Protein AF-A0A1G9VQN7-F1 (afdb_monomer)

Radius of gyration: 15.7 Å; Cα contacts (8 Å, |Δi|>4): 58; chains: 1; bounding box: 25×20×57 Å

Solvent-accessible surface area (backbone atoms only — not comparable to full-atom values): 4877 Å² total; per-residue (Å²): 141,78,83,80,78,85,62,90,86,60,57,78,52,76,88,60,59,91,40,74,66,41,46,49,57,50,37,57,73,70,41,53,87,48,48,66,59,53,53,51,51,50,52,50,21,51,50,50,17,61,76,67,73,36,67,61,39,49,51,51,49,40,53,56,49,49,53,51,48,65,46,59,30,34,66,78,71,66,74,77,117

Sequence (81 aa):
MSAQTDGPDGPLIPMPELTPNALRAAVARIAPSRIPALTQHLFEATTNAQQTQSLAPLRAFVHSWAVVVAVERHPERRATV

Nearest PDB structures (foldseek):
  1jmw-assembly1_A  TM=3.459E-01  e=3.727E+00  Salmonella enterica subsp. enterica serovar Typhimurium
  2v0x-assembly1_B  TM=3.880E-01  e=6.409E+00  Mus musculus

Secondary structure (DSSP, 8-state):
---------S-SSPPPPSSHHHHHHHHHHH-GGGHHHHHHHHHHHHHHHHHTT-SHHHHHHHHHHHHHHHHHT-HHHHT--

pLDDT: mean 83.18, std 16.54, range [40.91, 97.19]

Structure (mmCIF, N/CA/C/O backbone):
data_AF-A0A1G9VQN7-F1
#
_entry.id   AF-A0A1G9VQN7-F1
#
loop_
_atom_site.group_PDB
_atom_site.id
_atom_site.type_symbol
_atom_site.label_atom_id
_atom_site.label_alt_id
_atom_site.label_comp_id
_atom_site.label_asym_id
_atom_site.label_entity_id
_atom_site.label_seq_id
_atom_site.pdbx_PDB_ins_code
_atom_site.Cartn_x
_atom_site.Cartn_y
_atom_site.Cartn_z
_atom_site.occupancy
_atom_site.B_iso_or_equiv
_atom_site.auth_seq_id
_atom_site.auth_comp_id
_atom_site.auth_asym_id
_atom_site.auth_atom_id
_atom_site.pdbx_PDB_model_num
ATOM 1 N N . MET A 1 1 ? 3.775 -6.246 -42.778 1.00 40.91 1 MET A N 1
ATOM 2 C CA . MET A 1 1 ? 4.012 -7.258 -41.731 1.00 40.91 1 MET A CA 1
ATOM 3 C C . MET A 1 1 ? 5.314 -6.863 -41.059 1.00 40.91 1 MET A C 1
ATOM 5 O O . MET A 1 1 ? 6.375 -7.187 -41.569 1.00 40.91 1 MET A O 1
ATOM 9 N N . SER A 1 2 ? 5.223 -6.007 -40.042 1.00 44.53 2 SER A N 1
ATOM 10 C CA . SER A 1 2 ? 6.390 -5.399 -39.393 1.00 44.53 2 SER A CA 1
ATOM 11 C C . SER A 1 2 ? 6.588 -6.068 -38.043 1.00 44.53 2 SER A C 1
ATOM 13 O O . SER A 1 2 ? 5.626 -6.233 -37.297 1.00 44.53 2 SER A O 1
ATOM 15 N N . ALA A 1 3 ? 7.822 -6.512 -37.823 1.00 46.75 3 ALA A N 1
ATOM 16 C CA . ALA A 1 3 ? 8.285 -7.380 -36.755 1.00 46.75 3 ALA A CA 1
ATOM 17 C C . ALA A 1 3 ? 7.693 -7.042 -35.379 1.00 46.75 3 ALA A C 1
ATOM 19 O O . ALA A 1 3 ? 7.915 -5.959 -34.842 1.00 46.75 3 ALA A O 1
ATOM 20 N N . GLN A 1 4 ? 6.975 -8.009 -34.808 1.00 48.34 4 GLN A N 1
ATOM 21 C CA . GLN A 1 4 ? 6.808 -8.106 -33.365 1.00 48.34 4 GLN A CA 1
ATOM 22 C C . GLN A 1 4 ? 8.180 -8.467 -32.799 1.00 48.34 4 GLN A C 1
ATOM 24 O O . GLN A 1 4 ? 8.671 -9.579 -32.989 1.00 48.34 4 GLN A O 1
ATOM 29 N N . THR A 1 5 ? 8.836 -7.487 -32.192 1.00 49.06 5 THR A N 1
ATOM 30 C CA . THR A 1 5 ? 10.032 -7.711 -31.390 1.00 49.06 5 THR A CA 1
ATOM 31 C C . THR A 1 5 ? 9.584 -8.408 -30.109 1.00 49.06 5 THR A C 1
ATOM 33 O O . THR A 1 5 ? 9.161 -7.753 -29.165 1.00 49.06 5 THR A O 1
ATOM 36 N N . ASP A 1 6 ? 9.622 -9.737 -30.097 1.00 53.91 6 ASP A N 1
ATOM 37 C CA . ASP A 1 6 ? 9.586 -10.547 -28.876 1.00 53.91 6 ASP A CA 1
ATOM 38 C C . ASP A 1 6 ? 10.940 -10.356 -28.153 1.00 53.91 6 ASP A C 1
ATOM 40 O O . ASP A 1 6 ? 11.890 -11.121 -28.333 1.00 53.91 6 ASP A O 1
ATOM 44 N N . GLY A 1 7 ? 11.080 -9.248 -27.418 1.00 45.25 7 GLY A N 1
ATOM 45 C CA . GLY A 1 7 ? 12.072 -9.089 -26.351 1.00 45.25 7 GLY A CA 1
ATOM 46 C C . GLY A 1 7 ? 11.489 -9.599 -25.026 1.00 45.25 7 GLY A C 1
ATOM 47 O O . GLY A 1 7 ? 10.306 -9.925 -24.973 1.00 45.25 7 GLY A O 1
ATOM 48 N N . PRO A 1 8 ? 12.260 -9.702 -23.927 1.00 52.28 8 PRO A N 1
ATOM 49 C CA . PRO A 1 8 ? 11.761 -10.184 -22.640 1.00 52.28 8 PRO A CA 1
ATOM 50 C C . PRO A 1 8 ? 10.909 -9.101 -21.948 1.00 52.28 8 PRO A C 1
ATOM 52 O O . PRO A 1 8 ? 11.180 -8.715 -20.814 1.00 52.28 8 PRO A O 1
ATOM 55 N N . ASP A 1 9 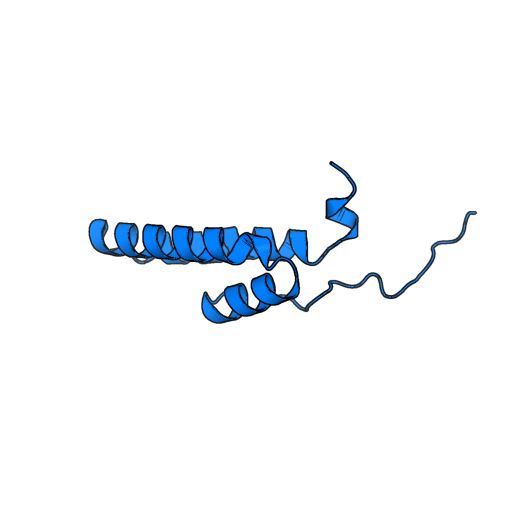? 9.879 -8.601 -22.626 1.00 54.72 9 ASP A N 1
ATOM 56 C CA . ASP A 1 9 ? 8.943 -7.559 -22.193 1.00 54.72 9 ASP A CA 1
ATOM 57 C C . ASP A 1 9 ? 7.880 -8.136 -21.237 1.00 54.72 9 ASP A C 1
ATOM 59 O O . ASP A 1 9 ? 6.679 -7.882 -21.325 1.00 54.72 9 ASP A O 1
ATOM 63 N N . GLY A 1 10 ? 8.334 -8.999 -20.327 1.00 59.84 10 GLY A N 1
ATOM 64 C CA . GLY A 1 10 ? 7.553 -9.499 -19.208 1.00 59.84 10 GLY A CA 1
ATOM 65 C C . GLY A 1 10 ? 7.577 -8.507 -18.043 1.00 59.84 10 GLY A C 1
ATOM 66 O O . GLY A 1 10 ? 8.443 -7.633 -17.975 1.00 59.84 10 GLY A O 1
ATOM 67 N N . PRO A 1 11 ? 6.650 -8.633 -17.081 1.00 66.31 11 PRO A N 1
ATOM 68 C CA . PRO A 1 11 ? 6.625 -7.754 -15.920 1.00 66.31 11 PRO A CA 1
ATOM 69 C C . PRO A 1 11 ? 7.976 -7.778 -15.185 1.00 66.31 11 PRO A C 1
ATOM 71 O O . PRO A 1 11 ? 8.508 -8.851 -14.895 1.00 66.31 11 PRO A O 1
ATOM 74 N N . LEU A 1 12 ? 8.505 -6.594 -14.838 1.00 77.19 12 LEU A N 1
ATOM 75 C CA . LEU A 1 12 ? 9.831 -6.419 -14.207 1.00 77.19 12 LEU A CA 1
ATOM 76 C C . LEU A 1 12 ? 10.013 -7.258 -12.932 1.00 77.19 12 LEU A C 1
ATOM 78 O O . LEU A 1 12 ? 11.130 -7.613 -12.546 1.00 77.19 12 LEU A O 1
ATOM 82 N N . ILE A 1 13 ? 8.900 -7.545 -12.260 1.00 81.88 13 ILE A N 1
ATOM 83 C CA . ILE A 1 13 ? 8.786 -8.460 -11.131 1.00 81.88 13 ILE A CA 1
ATOM 84 C C . ILE A 1 13 ? 7.472 -9.249 -11.257 1.00 81.88 13 ILE A C 1
ATOM 86 O O . ILE A 1 13 ? 6.482 -8.700 -11.758 1.00 81.88 13 ILE A O 1
ATOM 90 N N . PRO A 1 14 ? 7.403 -10.499 -10.760 1.00 83.38 14 PRO A N 1
ATOM 91 C CA . PRO A 1 14 ? 6.120 -11.173 -10.579 1.00 83.38 14 PRO A CA 1
ATOM 92 C C . PRO A 1 14 ? 5.217 -10.355 -9.645 1.00 83.38 14 PRO A C 1
ATOM 94 O O . PRO A 1 14 ? 5.693 -9.504 -8.889 1.00 83.38 14 PRO A O 1
ATOM 97 N N . MET A 1 15 ? 3.902 -10.602 -9.692 1.00 80.94 15 MET A N 1
ATOM 98 C CA . MET A 1 15 ? 2.976 -9.961 -8.753 1.00 80.94 15 MET A CA 1
ATOM 99 C C . MET A 1 15 ? 3.442 -10.252 -7.321 1.00 80.94 15 MET A C 1
ATOM 101 O O . MET A 1 15 ? 3.541 -11.429 -6.967 1.00 80.94 15 MET A O 1
ATOM 105 N N . PRO A 1 16 ? 3.754 -9.227 -6.508 1.00 85.31 16 PRO A N 1
ATOM 106 C CA . PRO A 1 16 ? 4.080 -9.467 -5.115 1.00 85.31 16 PRO A CA 1
ATOM 107 C C . PRO A 1 16 ? 2.842 -9.972 -4.381 1.00 85.31 16 PRO A C 1
ATOM 109 O O . PRO A 1 16 ? 1.703 -9.732 -4.793 1.00 85.31 16 PRO A O 1
ATOM 112 N N . GLU A 1 17 ? 3.065 -10.624 -3.247 1.00 88.38 17 GLU A N 1
ATOM 113 C CA . GLU A 1 17 ? 1.976 -10.905 -2.323 1.00 88.38 17 GLU A CA 1
ATOM 114 C C . GLU A 1 17 ? 1.278 -9.603 -1.911 1.00 88.38 17 GLU A C 1
ATOM 116 O O . GLU A 1 17 ? 1.905 -8.548 -1.773 1.00 88.38 17 GLU A O 1
ATOM 121 N N . LEU A 1 18 ? -0.033 -9.677 -1.684 1.00 87.88 18 LEU A N 1
ATOM 122 C CA . LEU A 1 18 ? -0.851 -8.546 -1.245 1.00 87.88 18 LEU A CA 1
ATOM 123 C C . LEU A 1 18 ? -0.646 -8.281 0.254 1.00 87.88 18 LEU A C 1
ATOM 125 O O . LEU A 1 18 ? -1.574 -8.330 1.058 1.00 87.88 18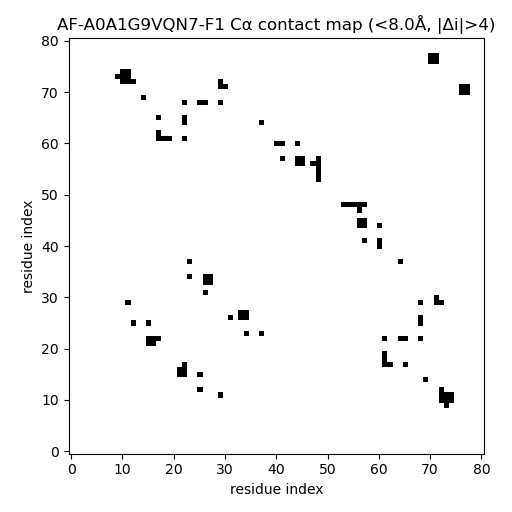 LEU A O 1
ATOM 129 N N . THR A 1 19 ? 0.603 -8.015 0.633 1.00 88.62 19 THR A N 1
ATOM 130 C CA . THR A 1 19 ? 1.020 -7.668 1.990 1.00 88.62 19 THR A CA 1
ATOM 131 C C . THR A 1 19 ? 1.837 -6.373 1.977 1.00 88.62 19 THR A C 1
ATOM 133 O O . THR A 1 19 ? 2.562 -6.104 1.015 1.00 88.62 19 THR A O 1
ATOM 136 N N . PRO A 1 20 ? 1.785 -5.551 3.043 1.00 86.94 20 PRO A N 1
ATOM 137 C CA . PRO A 1 20 ? 2.533 -4.292 3.094 1.00 86.94 20 PRO A CA 1
ATOM 138 C C . PRO A 1 20 ? 4.046 -4.472 2.902 1.00 86.94 20 PRO A C 1
ATOM 140 O O . PRO A 1 20 ? 4.701 -3.645 2.269 1.00 86.94 20 PRO A O 1
ATOM 143 N N . ASN A 1 21 ? 4.606 -5.568 3.428 1.00 89.44 21 ASN A N 1
ATOM 144 C CA . ASN A 1 21 ? 6.026 -5.887 3.291 1.00 89.44 21 ASN A CA 1
ATOM 145 C C . ASN A 1 21 ? 6.404 -6.220 1.843 1.00 89.44 21 ASN A C 1
ATOM 147 O O . ASN A 1 21 ? 7.371 -5.655 1.330 1.00 89.44 21 ASN A O 1
ATOM 151 N N . ALA A 1 22 ? 5.640 -7.094 1.182 1.00 91.44 22 ALA A N 1
ATOM 152 C CA . ALA A 1 22 ? 5.911 -7.486 -0.197 1.00 91.44 22 ALA A CA 1
ATOM 153 C C . ALA A 1 22 ? 5.708 -6.313 -1.170 1.00 91.44 22 ALA A C 1
ATOM 155 O O . ALA A 1 22 ? 6.533 -6.102 -2.059 1.00 91.44 22 ALA A O 1
ATOM 156 N N . LEU A 1 23 ? 4.684 -5.480 -0.943 1.00 91.56 23 LEU A N 1
ATOM 157 C CA . LEU A 1 23 ? 4.466 -4.250 -1.709 1.00 91.56 23 LEU A CA 1
ATOM 158 C C . LEU A 1 23 ? 5.631 -3.268 -1.561 1.00 91.56 23 LEU A C 1
ATOM 160 O O . LEU A 1 23 ? 6.100 -2.724 -2.557 1.00 91.56 23 LEU A O 1
ATOM 164 N N . ARG A 1 24 ? 6.160 -3.072 -0.348 1.00 92.00 24 ARG A N 1
ATOM 165 C CA . ARG A 1 24 ? 7.334 -2.211 -0.140 1.00 92.00 24 ARG A CA 1
ATOM 166 C C . ARG A 1 24 ? 8.562 -2.730 -0.885 1.00 92.00 24 ARG A C 1
ATOM 168 O O . ARG A 1 24 ? 9.254 -1.940 -1.518 1.00 92.00 24 ARG A O 1
ATOM 175 N N . ALA A 1 25 ? 8.827 -4.036 -0.821 1.00 92.50 25 ALA A N 1
ATOM 176 C CA . ALA A 1 25 ? 9.953 -4.651 -1.524 1.00 92.50 25 ALA A CA 1
ATOM 177 C C . ALA A 1 25 ? 9.822 -4.498 -3.050 1.00 92.50 25 ALA A C 1
ATOM 179 O O . ALA A 1 25 ? 10.791 -4.151 -3.724 1.00 92.50 25 ALA A O 1
ATOM 180 N N . ALA A 1 26 ? 8.612 -4.685 -3.581 1.00 92.12 26 ALA A N 1
ATOM 181 C CA . ALA A 1 26 ? 8.300 -4.454 -4.986 1.00 92.12 26 ALA A CA 1
ATOM 182 C C . ALA A 1 26 ? 8.549 -2.995 -5.396 1.00 92.12 26 ALA A C 1
ATOM 184 O O . ALA A 1 26 ? 9.304 -2.744 -6.334 1.00 92.12 26 ALA A O 1
ATOM 185 N N . VAL A 1 27 ? 7.976 -2.033 -4.662 1.00 91.94 27 VAL A N 1
ATOM 186 C CA . VAL A 1 27 ? 8.136 -0.595 -4.935 1.00 91.94 27 VAL A CA 1
ATOM 187 C C . VAL A 1 27 ? 9.601 -0.173 -4.843 1.00 91.94 27 VAL A C 1
ATOM 189 O O . VAL A 1 27 ? 10.062 0.567 -5.703 1.00 91.94 27 VAL A O 1
ATOM 192 N N . ALA A 1 28 ? 10.366 -0.685 -3.878 1.00 92.25 28 ALA A N 1
ATOM 193 C CA . ALA A 1 28 ? 11.789 -0.371 -3.752 1.00 92.25 28 ALA A CA 1
ATOM 194 C C . ALA A 1 28 ? 12.597 -0.792 -4.992 1.00 92.25 28 ALA A C 1
ATOM 196 O O . ALA A 1 28 ? 13.591 -0.149 -5.323 1.00 92.25 28 ALA A O 1
ATOM 197 N N . ARG A 1 29 ? 12.160 -1.848 -5.687 1.00 89.12 29 ARG A N 1
ATOM 198 C CA . ARG A 1 29 ? 12.835 -2.394 -6.867 1.00 89.12 29 ARG A CA 1
ATOM 199 C C . ARG A 1 29 ? 12.432 -1.709 -8.174 1.00 89.12 29 ARG A C 1
ATOM 201 O O . ARG A 1 29 ? 13.288 -1.541 -9.033 1.00 89.12 29 ARG A O 1
ATOM 208 N N . ILE A 1 30 ? 11.161 -1.333 -8.334 1.00 88.88 30 ILE A N 1
ATOM 209 C CA . ILE A 1 30 ? 10.636 -0.787 -9.605 1.00 88.88 30 ILE A CA 1
ATOM 210 C C . ILE A 1 30 ? 10.415 0.733 -9.587 1.00 88.88 30 ILE A C 1
ATOM 212 O O . ILE A 1 30 ? 10.485 1.373 -10.631 1.00 88.88 30 ILE A O 1
ATOM 216 N N . ALA A 1 31 ? 10.150 1.322 -8.418 1.00 89.56 31 ALA A N 1
ATOM 217 C CA . ALA A 1 31 ? 9.812 2.737 -8.257 1.00 89.56 31 ALA A CA 1
ATOM 218 C C . ALA A 1 31 ? 10.268 3.275 -6.881 1.00 89.56 31 ALA A C 1
ATOM 220 O O . ALA A 1 31 ? 9.433 3.677 -6.063 1.00 89.56 31 ALA A O 1
ATOM 221 N N . PRO A 1 32 ? 11.586 3.310 -6.595 1.00 89.75 32 PRO A N 1
ATOM 222 C CA . PRO A 1 32 ? 12.108 3.706 -5.283 1.00 89.75 32 PRO A CA 1
ATOM 223 C C . PRO A 1 32 ? 11.693 5.128 -4.871 1.00 89.75 32 PRO A C 1
ATOM 225 O O . PRO A 1 32 ? 11.502 5.397 -3.687 1.00 89.75 32 PRO A O 1
ATOM 228 N N . SER A 1 33 ? 11.454 6.020 -5.837 1.00 91.56 33 SER A N 1
ATOM 229 C CA . SER A 1 33 ? 10.931 7.373 -5.603 1.00 91.56 33 SER A CA 1
ATOM 230 C C . SER A 1 33 ? 9.536 7.402 -4.962 1.00 91.56 33 SER A C 1
ATOM 232 O O . SER A 1 33 ? 9.171 8.405 -4.356 1.00 91.56 33 SER A O 1
ATOM 234 N N . ARG A 1 34 ? 8.757 6.314 -5.046 1.00 91.31 34 ARG A N 1
ATOM 235 C CA . ARG A 1 34 ? 7.422 6.198 -4.433 1.00 91.31 34 ARG A CA 1
ATOM 236 C C . ARG A 1 34 ? 7.447 5.667 -2.992 1.00 91.31 34 ARG A C 1
ATOM 238 O O . ARG A 1 34 ? 6.405 5.667 -2.340 1.00 91.31 34 ARG A O 1
ATOM 245 N N . ILE A 1 35 ? 8.601 5.247 -2.461 1.00 93.62 35 ILE A N 1
ATOM 246 C CA . ILE A 1 35 ? 8.726 4.736 -1.080 1.00 93.62 35 ILE A CA 1
ATOM 247 C C . ILE A 1 35 ? 8.271 5.744 -0.006 1.00 93.62 35 ILE A C 1
ATOM 249 O O . ILE A 1 35 ? 7.568 5.322 0.922 1.00 93.62 35 ILE A O 1
ATOM 253 N N . PRO A 1 36 ? 8.586 7.053 -0.106 1.00 94.50 36 PRO A N 1
ATOM 254 C CA . PRO A 1 36 ? 8.071 8.041 0.841 1.00 94.50 36 PRO A CA 1
ATOM 255 C C . PRO A 1 36 ? 6.537 8.101 0.839 1.00 94.50 36 PRO A C 1
ATOM 257 O O . PRO A 1 36 ? 5.918 8.048 1.901 1.00 94.50 36 PRO A O 1
ATOM 260 N N . ALA A 1 37 ? 5.916 8.098 -0.346 1.00 94.62 37 ALA A N 1
ATOM 261 C CA . ALA A 1 37 ? 4.460 8.097 -0.489 1.00 94.62 37 ALA A CA 1
ATOM 262 C C . ALA A 1 37 ? 3.818 6.811 0.064 1.00 94.62 37 ALA A C 1
ATOM 264 O O . ALA A 1 37 ? 2.770 6.868 0.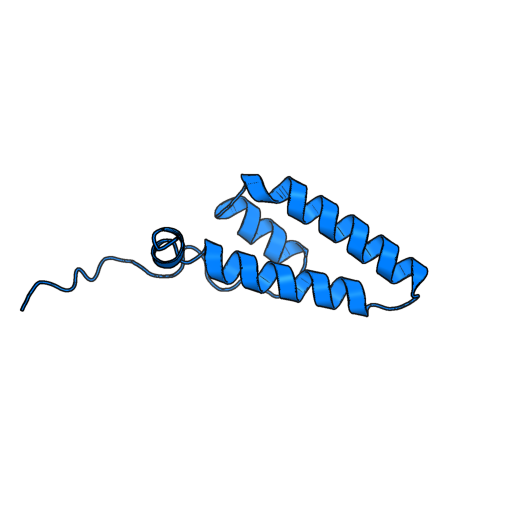705 1.00 94.62 37 ALA A O 1
ATOM 265 N N . LEU A 1 38 ? 4.460 5.652 -0.132 1.00 94.19 38 LEU A N 1
ATOM 266 C CA . LEU A 1 38 ? 4.007 4.378 0.438 1.00 94.19 38 LEU A CA 1
ATOM 267 C C . LEU A 1 38 ? 4.010 4.415 1.961 1.00 94.19 38 LEU A C 1
ATOM 269 O O . LEU A 1 38 ? 3.031 4.014 2.589 1.00 94.19 38 LEU A O 1
ATOM 273 N N . THR A 1 39 ? 5.089 4.920 2.551 1.00 94.25 39 THR A N 1
ATOM 274 C CA . THR A 1 39 ? 5.222 5.024 4.007 1.00 94.25 39 THR A CA 1
ATOM 275 C C . THR A 1 39 ? 4.187 5.984 4.591 1.00 94.25 39 THR A C 1
ATOM 277 O O . THR A 1 39 ? 3.534 5.646 5.578 1.00 94.25 39 THR A O 1
ATOM 280 N N . GLN A 1 40 ? 3.977 7.138 3.952 1.00 95.81 40 GLN A N 1
ATOM 281 C CA . GLN A 1 40 ? 2.966 8.106 4.375 1.00 95.81 40 GLN A CA 1
ATOM 282 C C . GLN A 1 40 ? 1.553 7.506 4.334 1.00 95.81 40 GLN A C 1
ATOM 284 O O . GLN A 1 40 ? 0.827 7.578 5.323 1.00 95.81 40 GLN A O 1
ATOM 289 N N . HIS A 1 41 ? 1.176 6.856 3.230 1.00 95.62 41 HIS A N 1
ATOM 290 C CA . HIS A 1 41 ? -0.151 6.251 3.096 1.00 95.62 41 HIS A CA 1
ATOM 291 C C . HIS A 1 41 ? -0.351 5.077 4.074 1.00 95.62 41 HIS A C 1
ATOM 293 O O . HIS A 1 41 ? -1.454 4.870 4.573 1.00 95.62 41 HIS A O 1
ATOM 299 N N . LEU A 1 42 ? 0.707 4.331 4.419 1.00 94.62 42 LEU A N 1
ATOM 300 C CA . LEU A 1 42 ? 0.631 3.298 5.458 1.00 94.62 42 LEU A CA 1
ATOM 301 C C . LEU A 1 42 ? 0.354 3.906 6.840 1.00 94.62 42 LEU A C 1
ATOM 303 O O . LEU A 1 42 ? -0.453 3.364 7.601 1.00 94.62 42 LEU A O 1
ATOM 307 N N . PHE A 1 43 ? 1.005 5.024 7.166 1.00 96.25 43 PHE A N 1
ATOM 308 C CA . PHE A 1 43 ? 0.774 5.738 8.422 1.00 96.25 43 PHE A CA 1
ATOM 309 C C . PHE A 1 43 ? -0.662 6.270 8.511 1.00 96.25 43 PHE A C 1
ATOM 311 O O . PHE A 1 43 ? -1.333 6.080 9.526 1.00 96.25 43 PHE A O 1
ATOM 318 N N . GLU A 1 44 ? -1.163 6.856 7.425 1.00 96.44 44 GLU A N 1
ATOM 319 C CA . GLU A 1 44 ? -2.547 7.318 7.317 1.00 96.44 44 GLU A CA 1
ATOM 320 C C . GLU A 1 44 ? -3.543 6.161 7.464 1.00 96.44 44 GLU A C 1
ATOM 322 O O . GLU A 1 44 ? -4.450 6.221 8.290 1.00 96.44 44 GLU A O 1
ATOM 327 N N . ALA A 1 45 ? -3.336 5.058 6.741 1.00 95.75 45 ALA A N 1
ATOM 328 C CA . ALA A 1 45 ? -4.197 3.884 6.827 1.00 95.75 45 ALA A CA 1
ATOM 329 C C . ALA A 1 45 ? -4.201 3.271 8.236 1.00 95.75 45 ALA A C 1
ATOM 331 O O . ALA A 1 45 ? -5.249 2.848 8.718 1.00 95.75 45 ALA A O 1
ATOM 332 N N . THR A 1 46 ? -3.053 3.255 8.919 1.00 94.94 46 THR A N 1
ATOM 333 C CA . THR A 1 46 ? -2.958 2.782 10.308 1.00 94.94 46 THR A CA 1
ATOM 334 C C . THR A 1 46 ? -3.694 3.720 11.261 1.00 94.94 46 THR A C 1
ATOM 336 O O . THR A 1 46 ? -4.462 3.256 12.099 1.00 94.94 46 THR A O 1
ATOM 339 N N . THR A 1 47 ? -3.522 5.033 11.102 1.00 97.19 47 THR A N 1
ATOM 340 C CA . THR A 1 47 ? -4.224 6.051 11.900 1.00 97.19 47 THR A CA 1
ATOM 341 C C . THR A 1 47 ? -5.738 5.933 11.726 1.00 97.19 47 THR A C 1
ATOM 343 O O . THR A 1 47 ? -6.464 5.813 12.711 1.00 97.19 47 THR A O 1
ATOM 346 N N . ASN A 1 48 ? -6.213 5.846 10.482 1.00 95.69 48 ASN A N 1
ATOM 347 C CA . ASN A 1 48 ? -7.630 5.678 10.166 1.00 95.69 48 ASN A CA 1
ATOM 348 C C . ASN A 1 48 ? -8.175 4.348 10.698 1.00 95.69 48 ASN A C 1
ATOM 350 O O . ASN A 1 48 ? -9.299 4.294 11.194 1.00 95.69 48 ASN A O 1
ATOM 354 N N . ALA A 1 49 ? -7.391 3.269 10.630 1.00 96.44 49 ALA A N 1
ATOM 355 C CA . ALA A 1 49 ? -7.787 1.972 11.172 1.00 96.44 49 ALA A CA 1
ATOM 356 C C . ALA A 1 49 ? -7.989 2.022 12.691 1.00 96.44 49 ALA A C 1
ATOM 358 O O . ALA A 1 49 ? -8.956 1.455 13.194 1.00 96.44 49 ALA A O 1
ATOM 359 N N . GLN A 1 50 ? -7.120 2.738 13.411 1.00 96.69 50 GLN A N 1
ATOM 360 C CA . GLN A 1 50 ? -7.269 2.963 14.851 1.00 96.69 50 GLN A CA 1
ATOM 361 C C . GLN A 1 50 ? -8.499 3.827 15.156 1.00 96.69 50 GLN A C 1
ATOM 363 O O . GLN A 1 50 ? -9.326 3.443 15.977 1.00 96.69 50 GLN A O 1
ATOM 368 N N . GLN A 1 51 ? -8.665 4.951 14.451 1.00 97.06 51 GLN A N 1
ATOM 369 C CA . GLN A 1 51 ? -9.789 5.876 14.650 1.00 97.06 51 GLN A CA 1
ATOM 370 C C . GLN A 1 51 ? -11.152 5.231 14.379 1.00 97.06 51 GLN A C 1
ATOM 372 O O . GLN A 1 51 ? -12.118 5.499 15.084 1.00 97.06 51 GLN A O 1
ATOM 377 N N . THR A 1 52 ? -11.229 4.375 13.361 1.00 95.94 52 THR A N 1
ATOM 378 C CA . THR A 1 52 ? -12.464 3.677 12.968 1.00 95.94 52 THR A CA 1
ATOM 379 C C . THR A 1 52 ? -12.611 2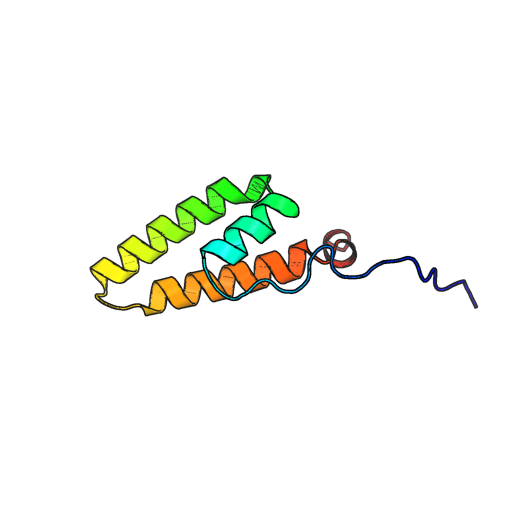.302 13.616 1.00 95.94 52 THR A C 1
ATOM 381 O O . THR A 1 52 ? -13.603 1.619 13.367 1.00 95.94 52 THR A O 1
ATOM 384 N N . GLN A 1 53 ? -11.616 1.871 14.401 1.00 96.00 53 GLN A N 1
ATOM 385 C CA . GLN A 1 53 ? -11.507 0.522 14.964 1.00 96.00 53 GLN A CA 1
ATOM 386 C C . GLN A 1 53 ? -11.743 -0.582 13.915 1.00 96.00 53 GLN A C 1
ATOM 388 O O . GLN A 1 53 ? -12.395 -1.594 14.171 1.00 96.00 53 GLN A O 1
ATOM 393 N N . SER A 1 54 ? -11.224 -0.381 12.701 1.00 95.56 54 SER A N 1
ATOM 394 C CA . SER A 1 54 ? -11.492 -1.228 11.541 1.00 95.56 54 SER A CA 1
ATOM 395 C C . SER A 1 54 ? -10.231 -1.490 10.734 1.00 95.56 54 SER A C 1
ATOM 397 O O . SER A 1 54 ? -9.434 -0.597 10.482 1.00 95.56 54 SER A O 1
ATOM 399 N N . LEU A 1 55 ? -10.075 -2.716 10.233 1.00 93.94 55 LEU A N 1
ATOM 400 C CA . LEU A 1 55 ? -8.984 -3.069 9.313 1.00 93.94 55 LEU A CA 1
ATOM 401 C C . LEU A 1 55 ? -9.280 -2.695 7.851 1.00 93.94 55 LEU A C 1
ATOM 403 O O . LEU A 1 55 ? -8.457 -2.949 6.970 1.00 93.94 55 LEU A O 1
ATOM 407 N N . ALA A 1 56 ? -10.448 -2.113 7.563 1.00 95.25 56 ALA A N 1
ATOM 408 C CA . ALA A 1 56 ? -10.813 -1.704 6.208 1.00 95.25 56 ALA A CA 1
ATOM 409 C C . ALA A 1 56 ? -9.804 -0.726 5.564 1.00 95.25 56 ALA A C 1
ATOM 411 O O . ALA A 1 56 ? -9.438 -0.976 4.414 1.00 95.25 56 ALA A O 1
ATOM 412 N N . PRO A 1 57 ? -9.270 0.297 6.266 1.00 93.19 57 PRO A N 1
ATOM 413 C CA . PRO A 1 57 ? -8.283 1.212 5.689 1.00 93.19 57 PRO A CA 1
ATOM 414 C C . PRO A 1 57 ? -6.968 0.519 5.305 1.00 93.19 57 PRO A C 1
ATOM 416 O O . PRO A 1 57 ? -6.410 0.801 4.249 1.00 93.19 57 PRO A O 1
ATOM 419 N N . LEU A 1 58 ? -6.503 -0.451 6.102 1.00 93.75 58 LEU A N 1
ATOM 420 C CA . LEU A 1 58 ? -5.304 -1.236 5.778 1.00 93.75 58 LEU A CA 1
ATOM 421 C C . LEU A 1 58 ? -5.527 -2.151 4.569 1.00 93.75 58 LEU A C 1
ATOM 423 O O . LEU A 1 58 ? -4.645 -2.283 3.720 1.00 93.75 58 LEU A O 1
ATOM 427 N N . ARG A 1 59 ? -6.719 -2.752 4.450 1.00 94.12 59 ARG A N 1
ATOM 428 C CA . ARG A 1 59 ? -7.089 -3.501 3.241 1.00 94.12 59 ARG A CA 1
ATOM 429 C C . ARG A 1 59 ? -7.109 -2.581 2.024 1.00 94.12 59 ARG A C 1
ATOM 431 O O . ARG A 1 59 ? -6.505 -2.932 1.016 1.00 94.12 59 ARG A O 1
ATOM 438 N N . ALA A 1 60 ? -7.733 -1.408 2.116 1.00 94.12 60 ALA A N 1
ATOM 439 C CA . ALA A 1 60 ? -7.767 -0.436 1.024 1.00 94.12 60 ALA A CA 1
ATOM 440 C C . ALA A 1 60 ? -6.354 0.002 0.603 1.00 94.12 60 ALA A C 1
ATOM 442 O O . ALA A 1 60 ? -6.046 -0.002 -0.586 1.00 94.12 60 ALA A O 1
ATOM 443 N N . PHE A 1 61 ? -5.466 0.268 1.568 1.00 95.06 61 PHE A N 1
ATOM 444 C CA . PHE A 1 61 ? -4.055 0.565 1.317 1.00 95.06 61 PHE A CA 1
ATOM 445 C C . PHE A 1 61 ? -3.380 -0.516 0.459 1.00 95.06 61 PHE A C 1
ATOM 447 O O . PHE A 1 61 ? -2.778 -0.196 -0.568 1.00 95.06 61 PHE A O 1
ATOM 454 N N . VAL A 1 62 ? -3.511 -1.793 0.842 1.00 93.88 62 VAL A N 1
ATOM 455 C CA . VAL A 1 62 ? -2.910 -2.915 0.100 1.00 93.88 62 VAL A CA 1
ATOM 456 C C . VAL A 1 62 ? -3.438 -2.972 -1.334 1.00 93.88 62 VAL A C 1
ATOM 458 O O . VAL A 1 62 ? -2.648 -3.113 -2.265 1.00 93.88 62 VAL A O 1
ATOM 461 N N . HIS A 1 63 ? -4.751 -2.822 -1.531 1.00 93.94 63 HIS A N 1
ATOM 462 C CA . HIS A 1 63 ? -5.355 -2.869 -2.865 1.00 93.94 63 HIS A CA 1
ATOM 463 C C . HIS A 1 63 ? -4.894 -1.696 -3.741 1.00 93.94 63 HIS A C 1
ATOM 465 O O . HIS A 1 63 ? -4.486 -1.911 -4.881 1.00 93.94 63 HIS A O 1
ATOM 471 N N . SER A 1 64 ? -4.878 -0.473 -3.203 1.00 93.31 64 SER A N 1
ATOM 472 C CA . SER A 1 64 ? -4.412 0.717 -3.926 1.00 93.31 64 SER A CA 1
ATOM 473 C C . SER A 1 64 ? -2.961 0.572 -4.384 1.00 93.31 64 SER A C 1
ATOM 475 O O . SER A 1 64 ? -2.636 0.848 -5.539 1.00 93.31 64 SER A O 1
ATOM 477 N N . TRP A 1 65 ? -2.078 0.078 -3.514 1.00 94.19 65 TRP A N 1
ATOM 478 C CA . TRP A 1 65 ? -0.669 -0.116 -3.863 1.00 94.19 65 TRP A CA 1
ATOM 479 C C . TRP A 1 65 ? -0.426 -1.311 -4.781 1.00 94.19 65 TRP A C 1
ATOM 481 O O . TRP A 1 65 ? 0.486 -1.253 -5.604 1.00 94.19 65 TRP A O 1
ATOM 491 N N . ALA A 1 66 ? -1.252 -2.355 -4.717 1.00 91.31 66 ALA A N 1
ATOM 492 C CA . ALA A 1 66 ? -1.199 -3.449 -5.679 1.00 91.31 66 ALA A CA 1
ATOM 493 C C . ALA A 1 66 ? -1.472 -2.967 -7.110 1.00 91.31 66 ALA A C 1
ATOM 495 O O . ALA A 1 66 ? -0.781 -3.393 -8.032 1.00 91.31 66 ALA A O 1
ATOM 496 N N . VAL A 1 67 ? -2.414 -2.033 -7.295 1.00 90.88 67 VAL A N 1
ATOM 497 C CA . VAL A 1 67 ? -2.678 -1.407 -8.602 1.00 90.88 67 VAL A CA 1
ATOM 498 C C . VAL A 1 67 ? -1.476 -0.585 -9.064 1.00 90.88 67 VAL A C 1
ATOM 500 O O . VAL A 1 67 ? -1.038 -0.738 -10.201 1.00 90.88 67 VAL A O 1
ATOM 503 N N . VAL A 1 68 ? -0.894 0.235 -8.183 1.00 90.56 68 VAL A N 1
ATOM 504 C CA . VAL A 1 68 ? 0.304 1.028 -8.512 1.00 90.56 68 VAL A CA 1
ATOM 505 C C . VAL A 1 68 ? 1.460 0.124 -8.940 1.00 90.56 68 VAL A C 1
ATOM 507 O O . VAL A 1 68 ? 2.063 0.362 -9.981 1.00 90.56 68 VAL A O 1
ATOM 510 N N . VAL A 1 69 ? 1.744 -0.943 -8.188 1.00 89.62 69 VAL A N 1
ATOM 511 C CA . VAL A 1 69 ? 2.792 -1.915 -8.537 1.00 89.62 69 VAL A CA 1
ATOM 512 C C . VAL A 1 69 ? 2.469 -2.640 -9.843 1.00 89.62 69 VAL A C 1
ATOM 514 O O . VAL A 1 69 ? 3.360 -2.845 -10.664 1.00 89.62 69 VAL A O 1
ATOM 517 N N . ALA 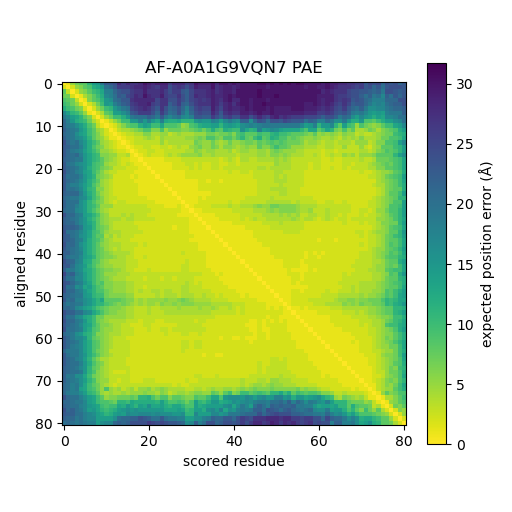A 1 70 ? 1.203 -2.998 -10.069 1.00 87.81 70 ALA A N 1
ATOM 518 C CA . ALA A 1 70 ? 0.762 -3.620 -11.310 1.00 87.81 70 ALA A CA 1
ATOM 519 C C . ALA A 1 70 ? 0.874 -2.687 -12.523 1.00 87.81 70 ALA A C 1
ATOM 521 O O . ALA A 1 70 ? 0.948 -3.186 -13.636 1.00 87.81 70 ALA A O 1
ATOM 522 N N . VAL A 1 71 ? 0.903 -1.365 -12.348 1.00 87.06 71 VAL A N 1
ATOM 523 C CA . VAL A 1 71 ? 1.220 -0.425 -13.433 1.00 87.06 71 VAL A CA 1
ATOM 524 C C . VAL A 1 71 ? 2.732 -0.266 -13.575 1.00 87.06 71 VAL A C 1
ATOM 526 O O . VAL A 1 71 ? 3.264 -0.406 -14.669 1.00 87.06 71 VAL A O 1
ATOM 529 N N . GLU A 1 72 ? 3.442 -0.034 -12.471 1.00 85.62 72 GLU A N 1
ATOM 530 C CA . GLU A 1 72 ? 4.887 0.233 -12.473 1.00 85.62 72 GLU A CA 1
ATOM 531 C C . GLU A 1 72 ? 5.731 -0.953 -12.957 1.00 85.62 72 GLU A C 1
ATOM 533 O O . GLU A 1 72 ? 6.796 -0.756 -13.537 1.00 85.62 72 GLU A O 1
ATOM 538 N N . ARG A 1 73 ? 5.262 -2.193 -12.766 1.00 83.19 73 ARG A N 1
ATOM 539 C CA . ARG A 1 73 ? 5.963 -3.391 -13.258 1.00 83.19 73 ARG A CA 1
ATOM 540 C C . ARG A 1 73 ? 5.865 -3.573 -14.783 1.00 83.19 73 ARG A C 1
ATOM 542 O O . ARG A 1 73 ? 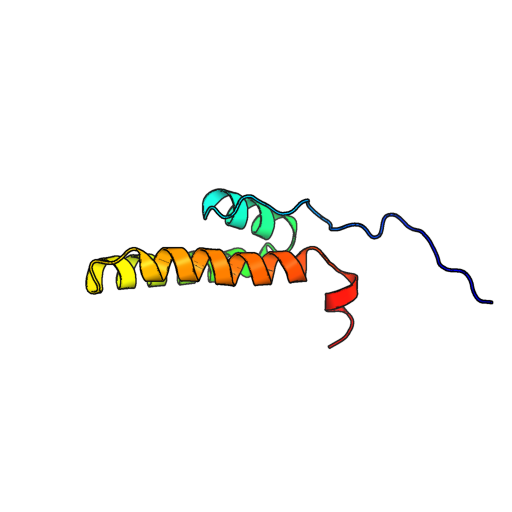6.555 -4.446 -15.297 1.00 83.19 73 ARG A O 1
ATOM 549 N N . HIS A 1 74 ? 5.006 -2.807 -15.464 1.00 81.06 74 HIS A N 1
ATOM 550 C CA . HIS A 1 74 ? 4.767 -2.845 -16.912 1.00 81.06 74 HIS A CA 1
ATOM 551 C C . HIS A 1 74 ? 5.277 -1.542 -17.557 1.00 81.06 74 HIS A C 1
ATOM 553 O O . HIS A 1 74 ? 4.512 -0.577 -17.685 1.00 81.06 74 HIS A O 1
ATOM 559 N N . PRO A 1 75 ? 6.570 -1.457 -17.921 1.00 67.31 75 PRO A N 1
ATOM 560 C CA . PRO A 1 75 ? 7.165 -0.237 -18.466 1.00 67.31 75 PRO A CA 1
ATOM 561 C C . PRO A 1 75 ? 6.488 0.238 -19.763 1.00 67.31 75 PRO A C 1
ATOM 563 O O . PRO A 1 75 ? 6.415 1.444 -19.993 1.00 67.31 75 PRO A O 1
ATOM 566 N N . GLU A 1 76 ? 5.900 -0.665 -20.554 1.00 67.38 76 GLU A N 1
ATOM 567 C CA . GLU A 1 76 ? 5.137 -0.340 -21.763 1.00 67.38 76 GLU A CA 1
ATOM 568 C C . GLU A 1 76 ? 3.890 0.514 -21.479 1.00 67.38 76 GLU A C 1
ATOM 570 O O . GLU A 1 76 ? 3.542 1.386 -22.273 1.00 67.38 76 GLU A O 1
ATOM 575 N N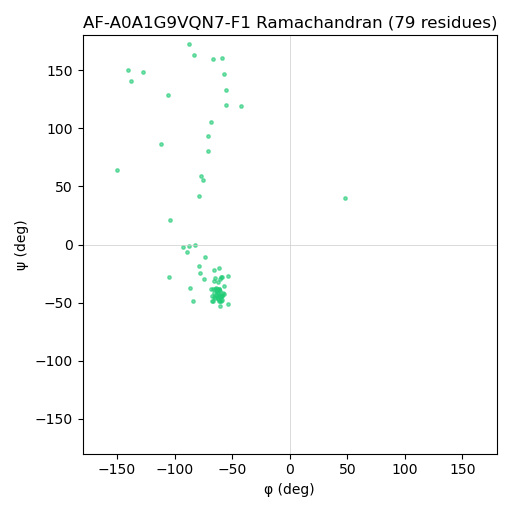 . ARG A 1 77 ? 3.256 0.340 -20.310 1.00 60.19 77 ARG A N 1
ATOM 576 C CA . ARG A 1 77 ? 2.088 1.138 -19.893 1.00 60.19 77 ARG A CA 1
ATOM 577 C C . ARG A 1 77 ? 2.465 2.517 -19.359 1.00 60.19 77 ARG A C 1
ATOM 579 O O . ARG A 1 77 ? 1.606 3.391 -19.281 1.00 60.19 77 ARG A O 1
ATOM 586 N N . ARG A 1 78 ? 3.727 2.726 -18.971 1.00 57.56 78 ARG A N 1
ATOM 587 C CA . ARG A 1 78 ? 4.211 4.022 -18.469 1.00 57.56 78 ARG A CA 1
ATOM 588 C C . ARG A 1 78 ? 4.474 5.031 -19.584 1.00 57.56 78 ARG A C 1
ATOM 590 O O . ARG A 1 78 ? 4.453 6.223 -19.312 1.00 57.56 78 ARG A O 1
ATOM 597 N N . ALA A 1 79 ? 4.733 4.566 -20.806 1.00 56.84 79 ALA A N 1
ATOM 598 C CA . ALA A 1 79 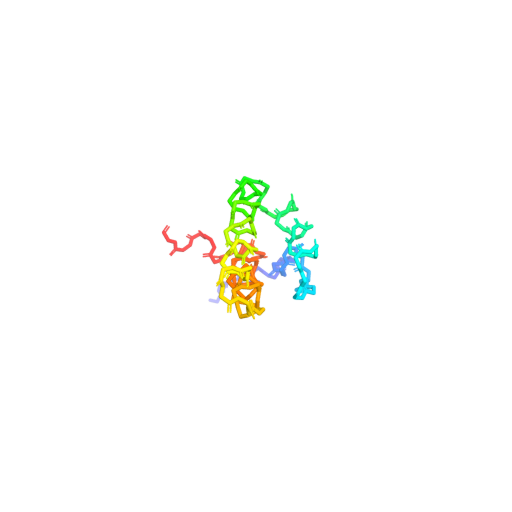? 5.109 5.417 -21.934 1.00 56.84 79 ALA A CA 1
ATOM 599 C C . ALA A 1 79 ? 3.913 5.976 -22.732 1.00 56.84 79 ALA A C 1
ATOM 601 O O . ALA A 1 79 ? 4.122 6.693 -23.705 1.00 56.84 79 ALA A O 1
ATOM 602 N N . THR A 1 80 ? 2.670 5.641 -22.363 1.00 50.53 80 THR A N 1
ATOM 603 C CA . THR A 1 80 ? 1.459 5.996 -23.132 1.00 50.53 80 THR A CA 1
ATOM 604 C C . THR A 1 80 ? 0.640 7.153 -22.534 1.00 50.53 80 THR A C 1
ATOM 606 O O . THR A 1 80 ? -0.546 7.264 -22.842 1.00 50.53 80 THR A O 1
ATOM 609 N N . VAL A 1 81 ? 1.233 8.003 -21.683 1.00 49.19 81 VAL A N 1
ATOM 610 C CA . VAL A 1 81 ? 0.558 9.162 -21.054 1.00 49.19 81 VAL A CA 1
ATOM 611 C C . VAL A 1 81 ? 1.255 10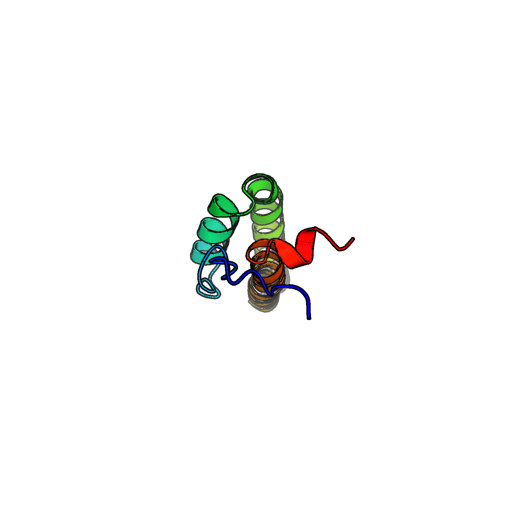.463 -21.414 1.00 49.19 81 VAL A C 1
ATOM 613 O O . VAL A 1 81 ? 2.502 10.490 -21.321 1.00 49.19 81 VAL A O 1
#

Mean predicted aligned error: 7.91 Å

Foldseek 3Di:
DDDPPPDVQDFQDPQFPLDLVRLLVLCCVQPVVCNVVLVVQCVVLVVVCVVVVHNVSVSVSSVVSSVVSVQSSRVVNVPPD